Protein AF-A0A7S0N768-F1 (afdb_monomer_lite)

pLDDT: mean 82.11, std 10.65, range [42.22, 94.69]

Radius of gyration: 22.78 Å; chains: 1; bounding box: 49×28×68 Å

Organism: NCBI:txid233186

Structure (mmCIF, N/CA/C/O backbone):
data_AF-A0A7S0N768-F1
#
_entry.id   AF-A0A7S0N768-F1
#
loop_
_atom_site.group_PDB
_atom_site.id
_atom_site.type_symbol
_atom_site.label_atom_id
_atom_site.label_alt_id
_atom_site.label_comp_id
_atom_site.label_asym_id
_atom_site.label_entity_id
_atom_site.label_seq_id
_atom_site.pdbx_PDB_ins_code
_atom_site.Cartn_x
_atom_site.Cartn_y
_atom_site.Cartn_z
_atom_site.occupancy
_atom_site.B_iso_or_equiv
_atom_site.auth_seq_id
_atom_site.auth_comp_id
_atom_site.auth_asym_id
_atom_site.auth_atom_id
_atom_site.pdbx_PDB_model_num
ATOM 1 N N . GLY A 1 1 ? 2.066 12.743 -8.836 1.00 42.22 1 GLY A N 1
ATOM 2 C CA . GLY A 1 1 ? 2.916 13.046 -7.692 1.00 42.22 1 GLY A CA 1
ATOM 3 C C . GLY A 1 1 ? 3.649 11.784 -7.323 1.00 42.22 1 GLY A C 1
ATOM 4 O O . GLY A 1 1 ? 3.370 10.719 -7.863 1.00 42.22 1 GLY A O 1
ATOM 5 N N . LYS A 1 2 ? 4.266 11.849 -6.156 1.00 48.62 2 LYS A N 1
ATOM 6 C CA . LYS A 1 2 ? 3.888 10.878 -5.127 1.00 48.62 2 LYS A CA 1
ATOM 7 C C . LYS A 1 2 ? 2.427 10.411 -5.343 1.00 48.62 2 LYS A C 1
ATOM 9 O O . LYS A 1 2 ? 1.614 11.220 -5.814 1.00 48.62 2 LYS A O 1
ATOM 14 N N . CYS A 1 3 ? 2.051 9.201 -4.959 1.00 54.81 3 CYS A N 1
ATOM 15 C CA . CYS A 1 3 ? 0.635 8.883 -4.736 1.00 54.81 3 CYS A CA 1
ATOM 16 C C . CYS A 1 3 ? 0.063 9.731 -3.564 1.00 54.81 3 CYS A C 1
ATOM 18 O O . CYS A 1 3 ? -0.490 9.213 -2.607 1.00 54.81 3 CYS A O 1
ATOM 20 N N . LYS A 1 4 ? 0.273 11.053 -3.605 1.00 49.56 4 LYS A N 1
ATOM 21 C CA . LYS A 1 4 ? -0.407 12.097 -2.871 1.00 49.56 4 LYS A CA 1
ATOM 22 C C . LYS A 1 4 ? -1.877 11.951 -3.230 1.00 49.56 4 LYS A C 1
ATOM 24 O O . LYS A 1 4 ? -2.215 11.653 -4.374 1.00 49.56 4 LYS A O 1
ATOM 29 N N . ASP A 1 5 ? -2.701 12.139 -2.216 1.00 57.41 5 ASP A N 1
ATOM 30 C CA . ASP A 1 5 ? -4.157 12.203 -2.305 1.00 57.41 5 ASP A CA 1
ATOM 31 C C . ASP A 1 5 ? -4.878 10.848 -2.353 1.00 57.41 5 ASP A C 1
ATOM 33 O O . ASP A 1 5 ? -6.109 10.814 -2.400 1.00 57.41 5 ASP A O 1
ATOM 37 N N . GLN A 1 6 ? -4.170 9.717 -2.226 1.00 66.56 6 GLN A N 1
ATOM 38 C CA . GLN A 1 6 ? -4.860 8.480 -1.863 1.00 66.56 6 GLN A CA 1
ATOM 39 C C . GLN A 1 6 ? -5.235 8.532 -0.383 1.00 66.56 6 GLN A C 1
ATOM 41 O O . GLN A 1 6 ? -4.395 8.719 0.494 1.00 66.56 6 GLN A O 1
ATOM 46 N N . SER A 1 7 ? -6.531 8.416 -0.105 1.00 74.75 7 SER A N 1
ATOM 47 C CA . SER A 1 7 ? -7.028 8.281 1.261 1.00 74.75 7 SER A CA 1
ATOM 48 C C . SER A 1 7 ? -7.071 6.807 1.624 1.00 74.75 7 SER A C 1
ATOM 50 O O . SER A 1 7 ? -7.713 6.022 0.926 1.00 74.75 7 SER A O 1
ATOM 52 N N . MET A 1 8 ? -6.446 6.436 2.738 1.00 79.19 8 MET A N 1
ATOM 53 C CA . MET A 1 8 ? -6.668 5.120 3.328 1.00 79.19 8 MET A CA 1
ATOM 54 C C . MET A 1 8 ? -7.902 5.190 4.226 1.00 79.19 8 MET A C 1
ATOM 56 O O . MET A 1 8 ? -8.029 6.094 5.055 1.00 79.19 8 MET A O 1
ATOM 60 N N . LYS A 1 9 ? -8.816 4.241 4.029 1.00 86.62 9 LYS A N 1
ATOM 61 C CA . LYS A 1 9 ? -10.066 4.113 4.778 1.00 86.62 9 LYS A CA 1
ATOM 62 C C . LYS A 1 9 ? -10.092 2.753 5.455 1.00 86.62 9 LYS A C 1
ATOM 64 O O . LYS A 1 9 ? -9.935 1.737 4.783 1.00 86.62 9 LYS A O 1
ATOM 69 N N . ILE A 1 10 ? -10.300 2.740 6.764 1.00 87.62 10 ILE A N 1
ATOM 70 C CA . ILE A 1 10 ? -10.417 1.522 7.567 1.00 87.62 10 ILE A CA 1
ATOM 71 C C . ILE A 1 10 ? -11.759 1.580 8.283 1.00 87.62 10 ILE A C 1
ATOM 73 O O . ILE A 1 10 ? -12.089 2.593 8.893 1.00 87.62 10 ILE A O 1
ATOM 77 N N . VAL A 1 11 ? -12.531 0.501 8.212 1.00 90.25 11 VAL A N 1
ATOM 78 C CA . VAL A 1 11 ? -13.787 0.378 8.954 1.00 90.25 11 VAL A CA 1
ATOM 79 C C . VAL A 1 11 ? -13.542 -0.502 10.171 1.00 90.25 11 VAL A C 1
ATOM 81 O O . VAL A 1 11 ? -13.007 -1.603 10.042 1.00 90.25 11 VAL A O 1
ATOM 84 N N . VAL A 1 12 ? -13.925 -0.017 11.348 1.00 89.06 12 VAL A N 1
ATOM 85 C CA . VAL A 1 12 ? -13.787 -0.727 12.622 1.00 89.06 12 VAL A CA 1
ATOM 86 C C . VAL A 1 12 ? -15.167 -0.931 13.233 1.00 89.06 12 VAL A C 1
ATOM 88 O O . VAL A 1 12 ? -15.955 0.008 13.292 1.00 89.06 12 VAL A O 1
ATOM 91 N N . PHE A 1 13 ? -15.432 -2.143 13.719 1.00 91.19 13 PHE A N 1
ATOM 92 C CA . PHE A 1 13 ? -16.669 -2.523 14.407 1.00 91.19 13 PHE A CA 1
ATOM 93 C C . PHE A 1 13 ? -16.364 -2.812 15.884 1.00 91.19 13 PHE A C 1
ATOM 95 O O . PHE A 1 13 ? -16.137 -3.969 16.249 1.00 91.19 13 PHE A O 1
ATOM 102 N N . PRO A 1 14 ? -16.252 -1.782 16.740 1.00 88.00 14 PRO A N 1
ATOM 103 C CA . PRO A 1 14 ? -16.035 -1.977 18.165 1.00 88.00 14 PRO A CA 1
ATOM 104 C C . PRO A 1 14 ? -17.184 -2.765 18.802 1.00 88.00 14 PRO A C 1
ATOM 106 O O . PRO A 1 14 ? -18.357 -2.407 18.685 1.00 88.00 14 PRO A O 1
ATOM 109 N N . LYS A 1 15 ? -16.812 -3.820 19.529 1.00 89.31 15 LYS A N 1
ATOM 110 C CA . LYS A 1 15 ? -17.717 -4.646 20.324 1.00 89.31 15 LYS A CA 1
ATOM 111 C C . LYS A 1 15 ? -17.377 -4.522 21.805 1.00 89.31 15 LYS A C 1
ATOM 113 O O . LYS A 1 15 ? -16.200 -4.470 22.164 1.00 89.31 15 LYS A O 1
ATOM 118 N N . ASP A 1 16 ? -18.390 -4.486 22.665 1.00 87.88 16 ASP A N 1
ATOM 119 C CA . ASP A 1 16 ? -18.186 -4.626 24.108 1.00 87.88 16 ASP A CA 1
ATOM 120 C C . ASP A 1 16 ? -17.906 -6.096 24.497 1.00 87.88 16 ASP A C 1
ATOM 122 O O . ASP A 1 16 ? -17.913 -7.005 23.662 1.00 87.88 16 ASP A O 1
ATOM 126 N N . LYS A 1 17 ? -17.679 -6.359 25.792 1.00 89.75 17 LYS A N 1
ATOM 127 C CA . LYS A 1 17 ? -17.441 -7.724 26.307 1.00 89.75 17 LYS A CA 1
ATOM 128 C C . LYS A 1 17 ? -18.618 -8.695 26.115 1.00 89.75 17 LYS A C 1
ATOM 130 O O . LYS A 1 17 ? -18.458 -9.885 26.367 1.00 89.75 17 LYS A O 1
ATOM 135 N N . TYR A 1 18 ? -19.784 -8.197 25.716 1.00 94.12 18 TYR A N 1
ATOM 136 C CA . TYR A 1 18 ? -21.003 -8.963 25.469 1.00 94.12 18 TYR A CA 1
ATOM 137 C C . TYR A 1 18 ? -21.344 -9.041 23.973 1.00 94.12 18 TYR A C 1
ATOM 139 O O . TYR A 1 18 ? -22.435 -9.484 23.625 1.00 94.12 18 TYR A O 1
ATOM 147 N N . ALA A 1 19 ? -20.416 -8.643 23.094 1.00 90.38 19 ALA A N 1
ATOM 148 C CA . ALA A 1 19 ? -20.583 -8.594 21.642 1.00 90.38 19 ALA A CA 1
ATOM 149 C C . ALA A 1 19 ? -21.643 -7.593 21.134 1.00 90.38 19 ALA A C 1
ATOM 151 O O . ALA A 1 19 ? -22.033 -7.650 19.960 1.00 90.38 19 ALA A O 1
ATOM 152 N N . ASN A 1 20 ? -22.062 -6.636 21.968 1.00 90.31 20 ASN A N 1
ATOM 153 C CA . ASN A 1 20 ? -22.908 -5.531 21.524 1.00 90.31 20 ASN A CA 1
ATOM 154 C C . ASN A 1 20 ? -22.083 -4.505 20.748 1.00 90.31 20 ASN A C 1
ATOM 156 O O . ASN A 1 20 ? -20.909 -4.276 21.050 1.00 90.31 20 ASN A O 1
ATOM 160 N N . ASP A 1 21 ? -22.720 -3.861 19.774 1.00 89.25 21 ASP A N 1
ATOM 161 C CA . ASP A 1 21 ? -22.138 -2.731 19.056 1.00 89.25 21 ASP A CA 1
ATOM 162 C C . ASP A 1 21 ? -21.965 -1.521 19.972 1.00 89.25 21 ASP A C 1
ATOM 164 O O . ASP A 1 21 ? -22.897 -1.104 20.664 1.00 89.25 21 ASP A O 1
ATOM 168 N N . VAL A 1 22 ? -20.778 -0.917 19.936 1.00 86.62 22 VAL A N 1
ATOM 169 C CA . VAL A 1 22 ? -20.520 0.339 20.641 1.00 86.62 22 VAL A CA 1
ATOM 170 C C . VAL A 1 22 ? -20.807 1.501 19.694 1.00 86.62 22 VAL A C 1
ATOM 172 O O . VAL A 1 22 ? -20.205 1.609 18.632 1.00 86.62 22 VAL A O 1
ATOM 175 N N . THR A 1 23 ? -21.724 2.392 20.071 1.00 84.94 23 THR A N 1
ATOM 176 C CA . THR A 1 23 ? -22.153 3.525 19.225 1.00 84.94 23 THR A CA 1
ATOM 177 C C . THR A 1 23 ? -21.428 4.834 19.530 1.00 84.94 23 THR A C 1
ATOM 179 O O . THR A 1 23 ? -21.551 5.798 18.780 1.00 84.94 23 THR A O 1
ATOM 182 N N . ASN A 1 24 ? -20.648 4.879 20.612 1.00 82.31 24 ASN A N 1
ATOM 183 C CA . ASN A 1 24 ? -19.836 6.030 20.986 1.00 82.31 24 ASN A CA 1
ATOM 184 C C . ASN A 1 24 ? -18.459 5.550 21.453 1.00 82.31 24 ASN A C 1
ATOM 186 O O . ASN A 1 24 ? -18.321 5.022 22.555 1.00 82.31 24 ASN A O 1
ATOM 190 N N . VAL A 1 25 ? -17.454 5.695 20.589 1.00 82.38 25 VAL A N 1
ATOM 191 C CA . VAL A 1 25 ? -16.074 5.296 20.872 1.00 82.38 25 VAL A CA 1
ATOM 192 C C . VAL A 1 25 ? -15.172 6.510 20.748 1.00 82.38 25 VAL A C 1
ATOM 194 O O . VAL A 1 25 ? -15.089 7.142 19.697 1.00 82.38 25 VAL A O 1
ATOM 197 N N . THR A 1 26 ? -14.464 6.811 21.831 1.00 83.94 26 THR A N 1
ATOM 198 C CA . THR A 1 26 ? -13.359 7.770 21.859 1.00 83.94 26 THR A CA 1
ATOM 199 C C . THR A 1 26 ? -12.035 7.018 21.983 1.00 83.94 26 THR A C 1
ATOM 201 O O . THR A 1 26 ? -12.004 5.852 22.371 1.00 83.94 26 THR A O 1
ATOM 204 N N . GLY A 1 27 ? -10.925 7.660 21.610 1.00 82.31 27 GLY A N 1
ATOM 205 C CA . GLY A 1 27 ? -9.590 7.070 21.766 1.00 82.31 27 GLY A CA 1
ATOM 206 C C . GLY A 1 27 ? -9.247 5.943 20.785 1.00 82.31 27 GLY A C 1
ATOM 207 O O . GLY A 1 27 ? -8.243 5.265 20.996 1.00 82.31 27 GLY A O 1
ATOM 208 N N . LEU A 1 28 ? -10.051 5.740 19.733 1.00 86.38 28 LEU A N 1
ATOM 209 C CA . LEU A 1 28 ? -9.691 4.879 18.608 1.00 86.38 28 LEU A CA 1
ATOM 210 C C . LEU A 1 28 ? -8.658 5.601 17.735 1.00 86.38 28 LEU A C 1
ATOM 212 O O . LEU A 1 28 ? -8.910 6.704 17.248 1.00 86.38 28 LEU A O 1
ATOM 216 N N . SER A 1 29 ? -7.510 4.973 17.526 1.00 85.06 29 SER A N 1
ATOM 217 C CA . SER A 1 29 ? -6.444 5.472 16.659 1.00 85.06 29 SER A CA 1
ATOM 218 C C . SER A 1 29 ? -5.865 4.337 15.828 1.00 85.06 29 SER A C 1
ATOM 220 O O . SER A 1 29 ? -6.029 3.154 16.144 1.00 85.06 29 SER A O 1
ATOM 222 N N . PHE A 1 30 ? -5.185 4.685 14.742 1.00 85.81 30 PHE A N 1
ATOM 223 C CA . PHE A 1 30 ? -4.405 3.718 13.983 1.00 85.81 30 PHE A CA 1
ATOM 224 C C . PHE A 1 30 ? -3.016 4.271 13.695 1.00 85.81 30 PHE A C 1
ATOM 226 O O . PHE A 1 30 ? -2.741 5.443 13.905 1.00 85.81 30 PHE A O 1
ATOM 233 N N . ALA A 1 31 ? -2.097 3.432 13.255 1.00 82.31 31 ALA A N 1
ATOM 234 C CA . ALA A 1 31 ? -0.784 3.845 12.787 1.00 82.31 31 ALA A CA 1
ATOM 235 C C . ALA A 1 31 ? -0.261 2.793 11.814 1.00 82.31 31 ALA A C 1
ATOM 237 O O . ALA A 1 31 ? -0.624 1.623 11.904 1.00 82.31 31 ALA A O 1
ATOM 238 N N . LEU A 1 32 ? 0.608 3.203 10.903 1.00 80.81 32 LEU A N 1
ATOM 239 C CA . LEU A 1 32 ? 1.330 2.323 9.994 1.00 80.81 32 LEU A CA 1
ATOM 240 C C . LEU A 1 32 ? 2.816 2.608 10.168 1.00 80.81 32 LEU A C 1
ATOM 242 O O . LEU A 1 32 ? 3.218 3.766 10.105 1.00 80.81 32 LEU A O 1
ATOM 246 N N . GLU A 1 33 ? 3.605 1.560 10.374 1.00 77.00 33 GLU A N 1
ATOM 247 C CA . GLU A 1 33 ? 5.029 1.638 10.734 1.00 77.00 33 GLU A CA 1
ATOM 248 C C . GLU A 1 33 ? 5.887 2.487 9.773 1.00 77.00 33 GLU A C 1
ATOM 250 O O . GLU A 1 33 ? 6.828 3.144 10.204 1.00 77.00 33 GLU A O 1
ATOM 255 N N . SER A 1 34 ? 5.535 2.530 8.485 1.00 66.94 34 SER A N 1
ATOM 256 C CA . SER A 1 34 ? 6.244 3.284 7.435 1.00 66.94 34 SER A CA 1
ATOM 257 C C . SER A 1 34 ? 5.399 4.385 6.775 1.00 66.94 34 SER A C 1
ATOM 259 O O . SER A 1 34 ? 5.796 4.964 5.757 1.00 66.94 34 SER A O 1
ATOM 261 N N . GLY A 1 35 ? 4.202 4.644 7.307 1.00 62.53 35 GLY A N 1
ATOM 262 C CA . GLY A 1 35 ? 3.268 5.619 6.754 1.00 62.53 35 GLY A CA 1
ATOM 263 C C . GLY A 1 35 ? 3.478 7.000 7.359 1.00 62.53 35 GLY A C 1
ATOM 264 O O . GLY A 1 35 ? 3.573 7.140 8.577 1.00 62.53 35 GLY A O 1
ATOM 265 N N . LEU A 1 36 ? 3.480 8.037 6.520 1.00 63.22 36 LEU A N 1
ATOM 266 C CA . LEU A 1 36 ? 3.294 9.406 6.996 1.00 63.22 36 LEU A CA 1
ATOM 267 C C . LEU A 1 36 ? 1.802 9.743 6.956 1.00 63.22 36 LEU A C 1
ATOM 269 O O . LEU A 1 36 ? 1.165 9.684 5.901 1.00 63.22 36 LEU A O 1
ATOM 273 N N . PHE A 1 37 ? 1.264 10.108 8.118 1.00 69.06 37 PHE A N 1
ATOM 274 C CA . PHE A 1 37 ? -0.093 10.618 8.286 1.00 69.06 37 PHE A CA 1
ATOM 275 C C . PHE A 1 37 ? -0.009 12.086 8.690 1.00 69.06 37 PHE A C 1
ATOM 277 O O . PHE A 1 37 ? 0.541 12.396 9.742 1.00 69.06 37 PHE A O 1
ATOM 284 N N . GLU A 1 38 ? -0.563 12.993 7.887 1.00 62.22 38 GLU A N 1
ATOM 285 C CA . GLU A 1 38 ? -0.685 14.400 8.303 1.00 62.22 38 GLU A CA 1
ATOM 286 C C . GLU A 1 38 ? -1.793 14.575 9.350 1.00 62.22 38 GLU A C 1
ATOM 288 O O . GLU A 1 38 ? -1.699 15.423 10.236 1.00 62.22 38 GLU A O 1
ATOM 293 N N . LYS A 1 39 ? -2.854 13.763 9.258 1.00 70.94 39 LYS A N 1
ATOM 294 C CA . LYS A 1 39 ? -4.004 13.788 10.164 1.00 70.94 39 LYS A CA 1
ATOM 295 C C . LYS A 1 39 ? -4.736 12.452 10.117 1.00 70.94 39 LYS A C 1
ATOM 297 O O . LYS A 1 39 ? -4.809 11.830 9.062 1.00 70.94 39 LYS A O 1
ATOM 302 N N . GLN A 1 40 ? -5.323 12.045 11.237 1.00 78.50 40 GLN A N 1
ATOM 303 C CA . GLN A 1 40 ? -6.292 10.953 11.287 1.00 78.50 40 GLN A CA 1
ATOM 304 C C . GLN A 1 40 ? -7.654 11.507 11.671 1.00 78.50 40 GLN A C 1
ATOM 306 O O . GLN A 1 40 ? -7.762 12.380 12.534 1.00 78.50 40 GLN A O 1
ATOM 311 N N . LEU A 1 41 ? -8.686 11.021 10.996 1.00 80.00 41 LEU A N 1
ATOM 31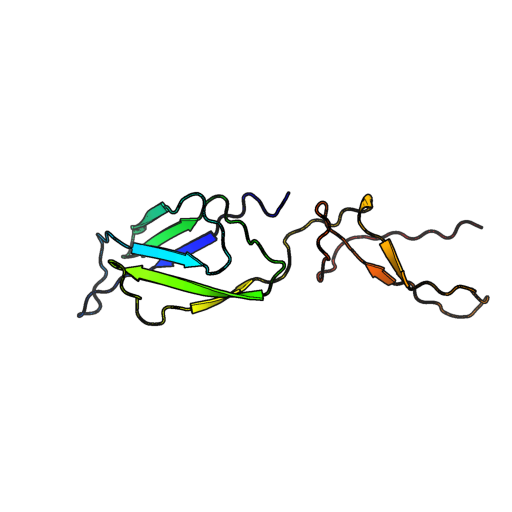2 C CA . LEU A 1 41 ? -10.075 11.341 11.283 1.00 80.00 41 LEU A CA 1
ATOM 313 C C . LEU A 1 41 ? -10.799 10.054 11.660 1.00 80.00 41 LEU A C 1
ATOM 315 O O . LEU A 1 41 ? -10.518 9.000 11.090 1.00 80.00 41 LEU A O 1
ATOM 319 N N . SER A 1 42 ? -11.738 10.156 12.591 1.00 82.81 42 SER A N 1
ATOM 320 C CA . SER A 1 42 ? -12.689 9.098 12.906 1.00 82.81 42 SER A CA 1
ATOM 321 C C . SER A 1 42 ? -14.106 9.637 12.741 1.00 82.81 42 SER A C 1
ATOM 323 O O . SER A 1 42 ? -14.426 10.733 13.200 1.00 82.81 42 SER A O 1
ATOM 325 N N . GLU A 1 43 ? -14.951 8.875 12.058 1.00 87.19 43 GLU A N 1
ATOM 326 C CA . GLU A 1 43 ? -16.352 9.214 11.817 1.00 87.19 43 GLU A CA 1
ATOM 327 C C . GLU A 1 43 ? -17.228 8.009 12.155 1.00 87.19 43 GLU A C 1
ATOM 329 O O . GLU A 1 43 ? -16.934 6.889 11.743 1.00 87.19 43 GLU A O 1
ATOM 334 N N . TYR A 1 44 ? -18.304 8.216 12.913 1.00 85.50 44 TYR A N 1
ATOM 335 C CA . TYR A 1 44 ? -19.307 7.172 13.111 1.00 85.50 44 TYR A CA 1
ATOM 336 C C . TYR A 1 44 ? -20.172 7.060 11.855 1.00 85.50 44 TYR A C 1
ATOM 338 O O . TYR A 1 44 ? -20.788 8.042 11.447 1.00 85.50 44 TYR A O 1
ATOM 346 N N . VAL A 1 45 ? -20.245 5.867 11.262 1.00 88.69 45 VAL A N 1
ATOM 347 C CA . VAL A 1 45 ? -20.963 5.638 9.992 1.00 88.69 45 VAL A CA 1
ATOM 348 C C . VAL A 1 45 ? -22.244 4.813 10.159 1.00 88.69 45 VAL A C 1
ATOM 350 O O . VAL A 1 45 ? -22.847 4.392 9.174 1.00 88.69 45 VAL A O 1
ATOM 353 N N . GLY A 1 46 ? -22.699 4.611 11.400 1.00 86.06 46 GLY A N 1
ATOM 354 C CA . GLY A 1 46 ? -23.882 3.807 11.713 1.00 86.06 46 GLY A CA 1
ATOM 355 C C . GLY A 1 46 ? -23.560 2.332 11.9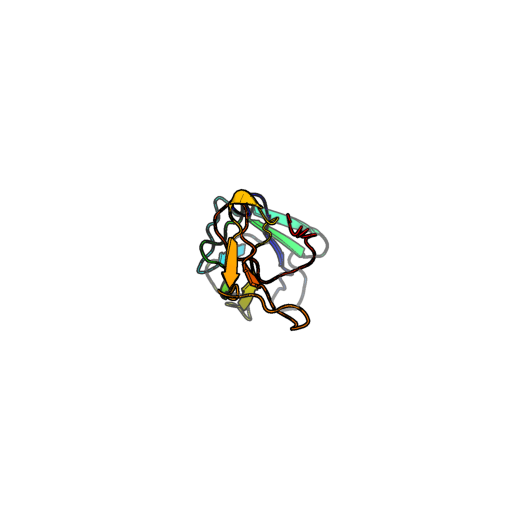53 1.00 86.06 46 GLY A C 1
ATOM 356 O O . GLY A 1 46 ? -22.447 1.879 11.712 1.00 86.06 46 GLY A O 1
ATOM 357 N N . TYR A 1 47 ? -24.544 1.577 12.453 1.00 85.62 47 TYR A N 1
ATOM 358 C CA . TYR A 1 47 ? -24.438 0.126 12.685 1.00 85.62 47 TYR A CA 1
ATOM 359 C C . TYR A 1 47 ? -23.216 -0.301 13.519 1.00 85.62 47 TYR A C 1
ATOM 361 O O . TYR A 1 47 ? -22.582 -1.311 13.226 1.00 85.62 47 TYR A O 1
ATOM 369 N N . GLY A 1 48 ? -22.843 0.496 14.528 1.00 83.25 48 GLY A N 1
ATOM 370 C CA . GLY A 1 48 ? -21.674 0.196 15.361 1.00 83.25 48 GLY A CA 1
ATOM 371 C C . GLY A 1 48 ? -20.332 0.339 14.645 1.00 83.25 48 GLY A C 1
ATOM 372 O O . GLY A 1 48 ? -19.324 -0.098 15.184 1.00 83.25 48 GLY A O 1
ATOM 373 N N . ALA A 1 49 ? -20.300 0.919 13.443 1.00 87.62 49 ALA A N 1
ATOM 374 C CA . ALA A 1 49 ? -19.095 1.055 12.645 1.00 87.62 49 ALA A CA 1
ATOM 375 C C . ALA A 1 49 ? -18.504 2.468 12.731 1.00 87.62 49 ALA A C 1
ATOM 377 O O . ALA A 1 49 ? -19.212 3.479 12.677 1.00 87.62 49 ALA A O 1
ATOM 378 N N . PHE A 1 50 ? -17.176 2.525 12.795 1.00 88.94 50 PHE A N 1
ATOM 379 C CA . PHE A 1 50 ? -16.389 3.748 12.712 1.00 88.94 50 PHE A CA 1
ATOM 380 C C . PHE A 1 50 ? -15.479 3.695 11.492 1.00 88.94 50 PHE A C 1
ATOM 382 O O . PHE A 1 50 ? -14.765 2.715 11.272 1.00 88.94 50 PHE A O 1
ATOM 389 N N . LEU A 1 51 ? -15.490 4.768 10.711 1.00 87.50 51 LEU A N 1
ATOM 390 C CA . LEU A 1 51 ? -14.597 4.984 9.591 1.00 87.50 51 LEU A CA 1
ATOM 391 C C . LEU A 1 51 ? -13.382 5.779 10.067 1.00 87.50 51 LEU A C 1
ATOM 393 O O . LEU A 1 51 ? -13.488 6.943 10.448 1.00 87.50 51 LEU A O 1
ATOM 397 N N . LEU A 1 52 ? -12.220 5.141 10.025 1.00 86.38 52 LEU A N 1
ATOM 398 C CA . LEU A 1 52 ? -10.924 5.767 10.224 1.00 86.38 52 LEU A CA 1
ATOM 399 C C . LEU A 1 52 ? -10.373 6.202 8.866 1.00 86.38 52 LEU A C 1
ATOM 401 O O . LEU A 1 52 ? -10.231 5.384 7.953 1.00 86.38 52 LEU A O 1
ATOM 405 N N . ILE A 1 53 ? -10.073 7.492 8.728 1.00 83.62 53 ILE A N 1
ATOM 406 C CA . ILE A 1 53 ? -9.598 8.094 7.481 1.00 83.62 53 ILE A CA 1
ATOM 407 C C . ILE A 1 53 ? -8.217 8.696 7.712 1.00 83.62 53 ILE A C 1
ATOM 409 O O . ILE A 1 53 ? -8.032 9.548 8.581 1.00 83.62 53 ILE A O 1
ATOM 413 N N . ALA A 1 54 ? -7.262 8.283 6.884 1.00 82.50 54 ALA A N 1
ATOM 414 C CA . ALA A 1 54 ? -5.983 8.957 6.700 1.00 82.50 54 ALA A CA 1
ATOM 415 C C . ALA A 1 54 ? -6.032 9.746 5.384 1.00 82.50 54 ALA A C 1
ATOM 417 O O . ALA A 1 54 ? -5.707 9.178 4.332 1.00 82.50 54 ALA A O 1
ATOM 418 N N . PRO A 1 55 ? -6.472 11.020 5.399 1.00 74.50 55 PRO A N 1
ATOM 419 C CA . PRO A 1 55 ? -6.297 11.889 4.246 1.00 74.50 55 PRO A CA 1
ATOM 420 C C . PRO A 1 55 ? -4.804 12.055 3.947 1.00 74.50 55 PRO A C 1
ATOM 422 O O . PRO A 1 55 ? -3.974 12.068 4.858 1.00 74.50 55 PRO A O 1
ATOM 425 N N . ASN A 1 56 ? -4.473 12.199 2.664 1.00 72.81 56 ASN A N 1
ATOM 426 C CA . ASN A 1 56 ? -3.105 12.429 2.191 1.00 72.81 56 ASN A CA 1
ATOM 427 C C . ASN A 1 56 ? -2.106 11.346 2.628 1.00 72.81 56 ASN A C 1
ATOM 429 O O . ASN A 1 56 ? -0.935 11.648 2.863 1.00 72.81 56 ASN A O 1
ATOM 433 N N . PHE A 1 57 ? -2.557 10.094 2.741 1.00 74.56 57 PHE A N 1
ATOM 434 C CA . PHE A 1 57 ? -1.692 8.980 3.105 1.00 74.56 57 PHE A CA 1
ATOM 435 C C . PHE A 1 57 ? -0.518 8.878 2.120 1.00 74.56 57 PHE A C 1
ATOM 437 O O . PHE A 1 57 ? -0.711 8.758 0.909 1.00 74.56 57 PHE A O 1
ATOM 444 N N . GLN A 1 58 ? 0.708 8.953 2.645 1.00 69.50 58 GLN A N 1
ATOM 445 C CA . GLN A 1 58 ? 1.934 8.793 1.866 1.00 69.50 58 GLN A CA 1
ATOM 446 C C . GLN A 1 58 ? 2.713 7.591 2.385 1.00 69.50 58 GLN A C 1
ATOM 448 O O . GLN A 1 58 ? 3.097 7.536 3.555 1.00 69.50 58 GLN A O 1
ATOM 453 N N . ILE A 1 59 ? 2.990 6.656 1.482 1.00 65.25 59 ILE A N 1
ATOM 454 C CA . ILE A 1 59 ? 3.912 5.555 1.741 1.00 65.25 59 ILE A CA 1
ATOM 455 C C . ILE A 1 59 ? 5.314 6.068 1.437 1.00 65.25 59 ILE A C 1
ATOM 457 O O . ILE A 1 59 ? 5.563 6.613 0.359 1.00 65.25 59 ILE A O 1
ATOM 461 N N . VAL A 1 60 ? 6.218 5.930 2.405 1.00 62.56 60 VAL A N 1
ATOM 462 C CA . VAL A 1 60 ? 7.601 6.408 2.276 1.00 62.56 60 VAL A CA 1
ATOM 463 C C . VAL A 1 60 ? 8.466 5.435 1.461 1.00 62.56 60 VAL A C 1
ATOM 465 O O . VAL A 1 60 ? 9.480 5.849 0.906 1.00 62.56 60 VAL A O 1
ATOM 468 N N . SER A 1 61 ? 8.050 4.172 1.317 1.00 59.75 61 SER A N 1
ATOM 469 C CA . SER A 1 61 ? 8.763 3.134 0.562 1.00 59.75 61 SER A CA 1
ATOM 470 C C . SER A 1 61 ? 7.941 2.540 -0.591 1.00 59.75 61 SER A C 1
ATOM 472 O O . SER A 1 61 ? 6.715 2.453 -0.545 1.00 59.75 61 SER A O 1
ATOM 474 N N . SER A 1 62 ? 8.634 2.105 -1.643 1.00 60.03 62 SER A N 1
ATOM 475 C CA . SER A 1 62 ? 8.053 1.427 -2.803 1.00 60.03 62 SER A CA 1
ATOM 476 C C . SER A 1 62 ? 7.603 0.010 -2.433 1.00 60.03 62 SER A C 1
ATOM 478 O O . SER A 1 62 ? 8.428 -0.896 -2.391 1.00 60.03 62 SER A O 1
ATOM 480 N N . SER A 1 63 ? 6.303 -0.182 -2.191 1.00 72.75 63 SER A N 1
ATOM 481 C CA . SER A 1 63 ? 5.668 -1.469 -1.846 1.00 72.75 63 SER A CA 1
ATOM 482 C C . SER A 1 63 ? 6.240 -2.192 -0.619 1.00 72.75 63 SER A C 1
ATOM 484 O O . SER A 1 63 ? 7.272 -1.821 -0.061 1.00 72.75 63 SER A O 1
ATOM 486 N N . GLY A 1 64 ? 5.535 -3.221 -0.159 1.00 77.81 64 GLY A N 1
ATOM 487 C CA . GLY A 1 64 ? 5.998 -4.096 0.914 1.00 77.81 64 GLY A CA 1
ATOM 488 C C . GLY A 1 64 ? 4.922 -4.396 1.944 1.00 77.81 64 GLY A C 1
ATOM 489 O O . GLY A 1 64 ? 3.788 -3.926 1.850 1.00 77.81 64 GLY A O 1
ATOM 490 N N . THR A 1 65 ? 5.289 -5.211 2.926 1.00 82.44 65 THR A N 1
ATOM 491 C CA . THR A 1 65 ? 4.427 -5.549 4.059 1.00 82.44 65 THR A CA 1
ATOM 492 C C . THR A 1 65 ? 4.786 -4.672 5.248 1.00 82.44 65 THR A C 1
ATOM 494 O O . THR A 1 65 ? 5.952 -4.582 5.625 1.00 82.44 65 THR A O 1
ATOM 497 N N . PHE A 1 66 ? 3.776 -4.046 5.844 1.00 84.62 66 PHE A N 1
ATOM 498 C CA . PHE A 1 66 ? 3.919 -3.118 6.960 1.00 84.62 66 PHE A CA 1
ATOM 499 C C . PHE A 1 66 ? 3.008 -3.514 8.113 1.00 84.62 66 PHE A C 1
ATOM 501 O O . PHE A 1 66 ? 1.914 -4.039 7.896 1.00 84.62 66 PHE A O 1
ATOM 508 N N . ASN A 1 67 ? 3.423 -3.198 9.339 1.00 89.38 67 ASN A N 1
ATOM 509 C CA . ASN A 1 67 ? 2.567 -3.371 10.501 1.00 89.38 67 ASN A CA 1
ATOM 510 C C . ASN A 1 67 ? 1.615 -2.183 10.647 1.00 89.38 67 ASN A C 1
ATOM 512 O O . ASN A 1 67 ? 2.031 -1.033 10.824 1.00 89.38 67 ASN A O 1
ATOM 516 N N . MET A 1 68 ? 0.320 -2.477 10.607 1.00 89.38 68 MET A N 1
ATOM 517 C CA . MET A 1 68 ? -0.753 -1.552 10.932 1.00 89.38 68 MET A CA 1
ATOM 518 C C . MET A 1 68 ? -1.215 -1.789 12.367 1.00 89.38 68 MET A C 1
ATOM 520 O O . MET A 1 68 ? -1.775 -2.829 12.713 1.00 89.38 68 MET A O 1
ATOM 524 N N . SER A 1 69 ? -1.001 -0.799 13.220 1.00 91.56 69 SER A N 1
ATOM 525 C CA . SER A 1 69 ? -1.517 -0.803 14.582 1.00 91.56 69 SER A CA 1
ATOM 526 C C . SER A 1 69 ? -2.895 -0.160 14.612 1.00 91.56 69 SER A C 1
ATOM 528 O O . SER A 1 69 ? -3.068 0.922 14.065 1.00 91.56 69 SER A O 1
ATOM 530 N N . ILE A 1 70 ? -3.860 -0.790 15.275 1.00 90.25 70 ILE A N 1
ATOM 531 C CA . ILE A 1 70 ? -5.137 -0.175 15.641 1.00 90.25 70 ILE A CA 1
ATOM 532 C C . ILE A 1 70 ? -5.232 -0.268 17.158 1.00 90.25 70 ILE A C 1
ATOM 534 O O . ILE A 1 70 ? -5.051 -1.343 17.739 1.00 90.25 70 ILE A O 1
ATOM 538 N N . LYS A 1 71 ? -5.464 0.873 17.799 1.00 90.06 71 LYS A N 1
ATOM 539 C CA . LYS A 1 71 ? -5.461 0.998 19.252 1.00 90.06 71 LYS A CA 1
ATOM 540 C C . LYS A 1 71 ? -6.751 1.630 19.751 1.00 90.06 71 LYS A C 1
ATOM 542 O O . LYS A 1 71 ? -7.331 2.480 19.081 1.00 90.06 71 LYS A O 1
ATOM 547 N N . LEU A 1 72 ? -7.158 1.224 20.947 1.00 88.12 72 LEU A N 1
ATOM 548 C CA . LEU A 1 72 ? -8.211 1.839 21.743 1.00 88.12 72 LEU A CA 1
ATOM 549 C C . LEU A 1 72 ? -7.604 2.238 23.093 1.00 88.12 72 LEU A C 1
ATOM 551 O O . LEU A 1 72 ? -7.104 1.373 23.811 1.00 88.12 72 LEU A O 1
ATOM 555 N N . PHE A 1 73 ? -7.626 3.533 23.423 1.00 88.75 73 PHE A N 1
ATOM 556 C CA . PHE A 1 73 ? -6.989 4.078 24.636 1.00 88.75 73 PHE A CA 1
ATOM 557 C C . PHE A 1 73 ? -5.529 3.608 24.800 1.00 88.75 73 PHE A C 1
ATOM 559 O O . PHE A 1 73 ? -5.149 3.065 25.834 1.00 88.75 73 PHE A O 1
ATOM 566 N N . ASP A 1 74 ? -4.733 3.746 23.735 1.00 87.44 74 ASP A N 1
ATOM 567 C CA . ASP A 1 74 ? -3.320 3.333 23.633 1.00 87.44 74 ASP A CA 1
ATOM 568 C C . ASP A 1 74 ? -3.022 1.825 23.735 1.00 87.44 74 ASP A C 1
ATOM 570 O O . ASP A 1 74 ? -1.880 1.406 23.506 1.00 87.44 74 ASP A O 1
ATOM 574 N N . SER A 1 75 ? -4.040 0.994 23.961 1.00 90.81 75 SER A N 1
ATOM 575 C CA . SER A 1 75 ? -3.933 -0.466 23.948 1.00 90.81 75 SER A CA 1
ATOM 576 C C . SER A 1 75 ? -4.287 -1.045 22.580 1.00 90.81 75 SER A C 1
ATOM 578 O O . SER A 1 75 ? -5.224 -0.587 21.929 1.00 90.81 75 SER A O 1
ATOM 580 N N . HIS A 1 76 ? -3.557 -2.067 22.132 1.00 92.69 76 HIS A N 1
ATOM 581 C CA . HIS A 1 76 ? -3.859 -2.761 20.879 1.00 92.69 76 HIS A CA 1
ATOM 582 C C . HIS A 1 76 ? -5.212 -3.474 20.957 1.00 92.69 76 HIS A C 1
ATOM 584 O O . HIS A 1 76 ? -5.508 -4.165 21.933 1.00 92.69 76 HIS A O 1
ATOM 590 N N . ILE A 1 77 ? -6.025 -3.337 19.906 1.00 90.06 77 ILE A N 1
ATOM 591 C CA . ILE A 1 77 ? -7.213 -4.184 19.756 1.00 90.06 77 ILE A CA 1
ATOM 592 C C . ILE A 1 77 ? -6.796 -5.625 19.435 1.00 90.06 77 ILE A C 1
ATOM 594 O O . ILE A 1 77 ? -5.669 -5.880 19.005 1.00 90.06 77 ILE A O 1
ATOM 598 N N . ALA A 1 78 ? -7.720 -6.571 19.598 1.00 91.19 78 ALA A N 1
ATOM 599 C CA . ALA A 1 78 ? -7.479 -7.963 19.235 1.00 91.19 78 ALA A CA 1
ATOM 600 C C . ALA A 1 78 ? -6.993 -8.085 17.777 1.00 91.19 78 ALA A C 1
ATOM 602 O O . ALA A 1 78 ? -7.592 -7.523 16.862 1.00 91.19 78 ALA A O 1
ATOM 603 N N . GLY A 1 79 ? -5.893 -8.814 17.577 1.00 91.88 79 GLY A N 1
ATOM 604 C CA . GLY A 1 79 ? -5.268 -9.010 16.266 1.00 91.88 79 GLY A CA 1
ATOM 605 C C . GLY A 1 79 ? -4.343 -7.881 15.806 1.00 91.88 79 GLY A C 1
ATOM 606 O O . GLY A 1 79 ? -3.643 -8.064 14.817 1.00 91.88 79 GLY A O 1
ATOM 607 N N . SER A 1 80 ? -4.286 -6.746 16.511 1.00 92.75 80 SER A N 1
ATOM 608 C CA . SER A 1 80 ? -3.307 -5.698 16.222 1.00 92.75 80 SER A CA 1
ATOM 609 C C . SER A 1 80 ? -1.943 -6.017 16.864 1.00 92.75 80 SER A C 1
ATOM 611 O O . SER A 1 80 ? -1.917 -6.458 18.015 1.00 92.75 80 SER A O 1
ATOM 613 N N . PRO A 1 81 ? -0.812 -5.738 16.183 1.00 94.69 81 PRO A N 1
ATOM 614 C CA . PRO A 1 81 ? -0.698 -5.180 14.830 1.00 94.69 81 PRO A CA 1
ATOM 615 C C . PRO A 1 81 ? -1.067 -6.169 13.713 1.00 94.69 81 PRO A C 1
ATOM 617 O O . PRO A 1 81 ? -0.793 -7.360 13.800 1.00 94.69 81 PRO A O 1
ATOM 620 N N . PHE A 1 82 ? -1.656 -5.639 12.640 1.00 92.38 82 PHE A N 1
ATOM 621 C CA . PHE A 1 82 ? -2.016 -6.374 11.429 1.00 92.38 82 PHE A CA 1
ATOM 622 C C . PHE A 1 82 ? -0.924 -6.217 10.371 1.00 92.38 82 PHE A C 1
ATOM 624 O O . PHE A 1 82 ? -0.455 -5.104 10.135 1.00 92.38 82 PHE A O 1
ATOM 631 N N . ALA A 1 83 ? -0.563 -7.298 9.683 1.00 89.62 83 ALA A N 1
ATOM 632 C CA . ALA A 1 83 ? 0.295 -7.214 8.507 1.00 89.62 83 ALA A CA 1
ATOM 633 C C . ALA A 1 83 ? -0.525 -6.732 7.299 1.00 89.62 83 ALA A C 1
ATOM 635 O O . ALA A 1 83 ? -1.495 -7.379 6.903 1.00 89.62 83 ALA A O 1
ATOM 636 N N . VAL A 1 84 ? -0.137 -5.601 6.711 1.00 85.38 84 VAL A N 1
ATOM 637 C CA . VAL A 1 84 ? -0.773 -5.026 5.521 1.00 85.38 84 VAL A CA 1
ATOM 638 C C . VAL A 1 84 ? 0.251 -4.958 4.404 1.00 85.38 84 VAL A C 1
ATOM 640 O O . VAL A 1 84 ? 1.269 -4.281 4.526 1.00 85.38 84 VAL A O 1
ATOM 643 N N . THR A 1 85 ? -0.022 -5.653 3.305 1.00 82.62 85 THR A N 1
ATOM 644 C CA . THR A 1 85 ? 0.804 -5.580 2.102 1.00 82.62 85 THR A CA 1
ATOM 645 C C . THR A 1 85 ? 0.288 -4.476 1.201 1.00 82.62 85 THR A C 1
ATOM 647 O O . THR A 1 85 ? -0.864 -4.499 0.769 1.00 82.62 85 THR A O 1
ATOM 650 N N . ILE A 1 86 ? 1.156 -3.520 0.898 1.00 76.56 86 ILE A N 1
ATOM 651 C CA . ILE A 1 86 ? 0.897 -2.514 -0.118 1.00 76.56 86 ILE A CA 1
ATOM 652 C C . ILE A 1 86 ? 1.639 -2.941 -1.379 1.00 76.56 86 ILE A C 1
ATOM 654 O O . ILE A 1 86 ? 2.870 -3.010 -1.392 1.00 76.56 86 ILE A O 1
ATOM 658 N N . SER A 1 87 ? 0.886 -3.263 -2.429 1.00 69.31 87 SER A N 1
ATOM 659 C CA . SER A 1 87 ? 1.445 -3.526 -3.753 1.00 69.31 87 SER A CA 1
ATOM 660 C C . SER A 1 87 ? 1.985 -2.238 -4.379 1.00 69.31 87 SER A C 1
ATOM 662 O O . SER A 1 87 ? 1.598 -1.137 -3.988 1.00 69.31 87 SER A O 1
ATOM 664 N N . GLU A 1 88 ? 2.896 -2.390 -5.337 1.00 64.75 88 GLU A N 1
ATOM 665 C CA . GLU A 1 88 ? 3.621 -1.306 -6.001 1.00 64.75 88 GLU A CA 1
ATOM 666 C C . GLU A 1 88 ? 2.775 -0.151 -6.547 1.00 64.75 88 GLU A C 1
ATOM 668 O O . GLU A 1 88 ? 1.562 -0.224 -6.736 1.00 64.75 88 GLU A O 1
ATOM 673 N N . THR A 1 89 ? 3.489 0.956 -6.749 1.00 61.41 89 THR A N 1
ATOM 674 C CA . THR A 1 89 ? 2.999 2.315 -6.935 1.00 61.41 89 THR A CA 1
ATOM 675 C C . THR A 1 89 ? 1.919 2.446 -8.003 1.00 61.41 89 THR A C 1
ATOM 677 O O . THR A 1 89 ? 2.085 2.057 -9.154 1.00 61.41 89 THR A O 1
ATOM 680 N N . CYS A 1 90 ? 0.859 3.147 -7.614 1.00 58.78 90 CYS A N 1
ATOM 681 C CA . CYS A 1 90 ? -0.205 3.763 -8.408 1.00 58.78 90 CYS A CA 1
ATOM 682 C C . CYS A 1 90 ? 0.286 4.839 -9.410 1.00 58.78 90 CYS A C 1
ATOM 684 O O . CYS A 1 90 ? -0.371 5.861 -9.615 1.00 58.78 90 CYS A O 1
ATOM 686 N N . GLY A 1 91 ? 1.459 4.650 -10.015 1.00 67.88 91 GLY A N 1
ATOM 687 C CA . GLY A 1 91 ? 2.046 5.585 -10.964 1.00 67.88 91 GLY A CA 1
ATOM 688 C C . GLY A 1 91 ? 1.553 5.336 -12.386 1.00 67.88 91 GLY A C 1
ATOM 689 O O . GLY A 1 91 ? 1.602 4.217 -12.888 1.00 67.88 91 GLY A O 1
ATOM 690 N N . VAL A 1 92 ? 1.118 6.392 -13.073 1.00 80.75 92 VAL A N 1
ATOM 691 C CA . VAL A 1 92 ? 1.019 6.360 -14.538 1.00 80.75 92 VAL A CA 1
ATOM 692 C C . VAL A 1 92 ? 2.440 6.414 -15.092 1.00 80.75 92 VAL A C 1
ATOM 694 O O . VAL A 1 92 ? 3.228 7.273 -14.679 1.00 80.75 92 VAL A O 1
ATOM 697 N N . MET A 1 93 ? 2.765 5.514 -16.022 1.00 87.31 93 MET A N 1
ATOM 698 C CA . MET A 1 93 ? 4.051 5.520 -16.717 1.00 87.31 93 MET A CA 1
ATOM 699 C C . MET A 1 93 ? 4.332 6.905 -17.304 1.00 87.31 93 MET A C 1
ATOM 701 O O . MET A 1 93 ? 3.506 7.470 -18.025 1.00 87.31 93 MET A O 1
ATOM 705 N N . LYS A 1 94 ? 5.522 7.445 -17.027 1.00 90.25 94 LYS A N 1
ATOM 706 C CA . LYS A 1 94 ? 6.018 8.659 -17.668 1.00 90.25 94 LYS A CA 1
ATOM 707 C C . LYS A 1 94 ? 7.094 8.276 -18.669 1.00 90.25 94 LYS A C 1
ATOM 709 O O . LYS A 1 94 ? 8.190 7.866 -18.292 1.00 90.25 94 LYS A O 1
ATOM 714 N N . ALA A 1 95 ? 6.784 8.463 -19.949 1.00 89.94 95 ALA A N 1
ATOM 715 C CA . ALA A 1 95 ? 7.674 8.094 -21.045 1.00 89.94 95 ALA A CA 1
ATOM 716 C C . ALA A 1 95 ? 9.077 8.707 -20.897 1.00 89.94 95 ALA A C 1
ATOM 718 O O . ALA A 1 95 ? 10.059 8.005 -21.084 1.00 89.94 95 ALA A O 1
ATOM 719 N N . GLN A 1 96 ? 9.183 9.975 -20.474 1.00 93.00 96 GLN A N 1
ATOM 720 C CA . GLN A 1 96 ? 10.477 10.658 -20.313 1.00 93.00 96 GLN A CA 1
ATOM 721 C C . GLN A 1 96 ? 11.354 10.084 -19.191 1.00 93.00 96 GLN A C 1
ATOM 723 O O . GLN A 1 96 ? 12.549 10.354 -19.168 1.00 93.00 96 GLN A O 1
ATOM 728 N N . ASN A 1 97 ? 10.768 9.334 -18.256 1.00 92.00 97 ASN A N 1
ATOM 729 C CA . ASN A 1 97 ? 11.502 8.691 -17.168 1.00 92.00 97 ASN A CA 1
ATOM 730 C C . ASN A 1 97 ? 11.777 7.208 -17.462 1.00 92.00 97 ASN A C 1
ATOM 732 O O . ASN A 1 97 ? 12.552 6.585 -16.744 1.00 92.00 97 ASN A O 1
ATOM 736 N N . SER A 1 98 ? 11.119 6.639 -18.474 1.00 93.38 98 SER A N 1
ATOM 737 C CA . SER A 1 98 ? 11.239 5.230 -18.847 1.00 93.38 98 SER A CA 1
ATOM 738 C C . SER A 1 98 ? 12.393 5.038 -19.826 1.00 93.38 98 SER A C 1
ATOM 740 O O . SER A 1 98 ? 12.690 5.926 -20.625 1.00 93.38 98 SER A O 1
ATOM 742 N N . PHE A 1 99 ? 13.056 3.886 -19.772 1.00 93.44 99 PHE A N 1
ATOM 743 C CA . PHE A 1 99 ? 14.262 3.646 -20.565 1.00 93.44 99 PHE A CA 1
ATOM 744 C C . PHE A 1 99 ? 14.440 2.173 -20.917 1.00 93.44 99 PHE A C 1
ATOM 746 O O . PHE A 1 99 ? 13.803 1.281 -20.358 1.00 93.44 99 PHE A O 1
ATOM 753 N N . LEU A 1 100 ? 15.308 1.927 -21.891 1.00 93.06 100 LEU A N 1
ATOM 754 C CA . LEU A 1 100 ? 15.626 0.599 -22.383 1.00 93.06 100 LEU A CA 1
ATOM 755 C C . LEU A 1 100 ? 16.701 -0.018 -21.477 1.00 93.06 100 LEU A C 1
ATOM 757 O O . LEU A 1 100 ? 17.757 0.579 -21.284 1.00 93.06 100 LEU A O 1
ATOM 761 N N . ILE A 1 101 ? 16.416 -1.177 -20.885 1.00 92.69 101 ILE A N 1
ATOM 762 C CA . ILE A 1 101 ? 17.339 -1.870 -19.966 1.00 92.69 101 ILE A CA 1
ATOM 763 C C . ILE A 1 101 ? 18.155 -2.959 -20.656 1.00 92.69 101 ILE A C 1
ATOM 765 O O . ILE A 1 101 ? 19.205 -3.349 -20.156 1.00 92.69 101 ILE A O 1
ATOM 769 N N . SER A 1 102 ? 17.684 -3.458 -21.799 1.00 89.38 102 SER A N 1
ATOM 770 C CA . SER A 1 102 ? 18.410 -4.445 -22.592 1.00 89.38 102 SER A CA 1
ATOM 771 C C . SER A 1 102 ? 18.073 -4.305 -24.072 1.00 89.38 102 SER A C 1
ATOM 773 O O . SER A 1 102 ? 16.897 -4.374 -24.444 1.00 89.38 102 SER A O 1
ATOM 775 N N . SER A 1 103 ? 19.112 -4.112 -24.890 1.00 86.94 103 SER A N 1
ATOM 776 C CA . SER A 1 103 ? 19.097 -4.184 -26.355 1.00 86.94 103 SER A CA 1
ATOM 777 C C . SER A 1 103 ? 20.280 -5.018 -26.843 1.00 86.94 103 SER A C 1
ATOM 779 O O . SER A 1 103 ? 21.362 -4.901 -26.267 1.00 86.94 103 SER A O 1
ATOM 781 N N . PRO A 1 104 ? 20.131 -5.790 -27.930 1.00 85.44 104 PRO A N 1
ATOM 782 C CA . PRO A 1 104 ? 21.275 -6.357 -28.635 1.00 85.44 104 PRO A CA 1
ATOM 783 C C . PRO A 1 104 ? 22.131 -5.249 -29.263 1.00 85.44 104 PRO A C 1
ATOM 785 O O . PRO A 1 104 ? 21.585 -4.323 -29.863 1.00 85.44 104 PRO A O 1
ATOM 788 N N . ASP A 1 105 ? 23.457 -5.383 -29.192 1.00 87.00 105 ASP A N 1
ATOM 789 C CA . ASP A 1 105 ? 24.395 -4.461 -29.857 1.00 87.00 105 ASP A CA 1
ATOM 790 C C . ASP A 1 105 ? 24.371 -4.61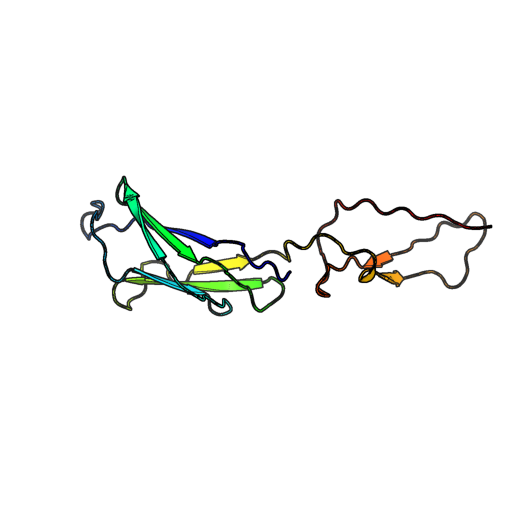0 -31.386 1.00 87.00 105 ASP A C 1
ATOM 792 O O . ASP A 1 105 ? 24.664 -3.673 -32.128 1.00 87.00 105 ASP A O 1
ATOM 796 N N . ILE A 1 106 ? 24.029 -5.810 -31.866 1.00 87.62 106 ILE A N 1
ATOM 797 C CA . ILE A 1 106 ? 23.978 -6.161 -33.284 1.00 87.62 106 ILE A CA 1
ATOM 798 C C . ILE A 1 106 ? 22.651 -6.856 -33.560 1.00 87.62 106 ILE A C 1
ATOM 800 O O . ILE A 1 106 ? 22.295 -7.833 -32.900 1.00 87.62 106 ILE A O 1
ATOM 804 N N . LEU A 1 107 ? 21.945 -6.375 -34.580 1.00 88.38 107 LEU A N 1
ATOM 805 C CA . LEU A 1 107 ? 20.738 -7.004 -35.101 1.00 88.38 107 LEU A CA 1
ATOM 806 C C . LEU A 1 107 ? 21.082 -7.724 -36.403 1.00 88.38 107 LEU A C 1
ATOM 808 O O . LEU A 1 107 ? 21.643 -7.131 -37.325 1.00 88.38 107 LEU A O 1
ATOM 812 N N . VAL A 1 108 ? 20.750 -9.011 -36.475 1.00 89.88 108 VAL A N 1
ATOM 813 C CA . VAL A 1 108 ? 20.977 -9.838 -37.664 1.00 89.88 108 VAL A CA 1
ATOM 814 C C . VAL A 1 108 ? 19.657 -10.020 -38.400 1.00 89.88 108 VAL A C 1
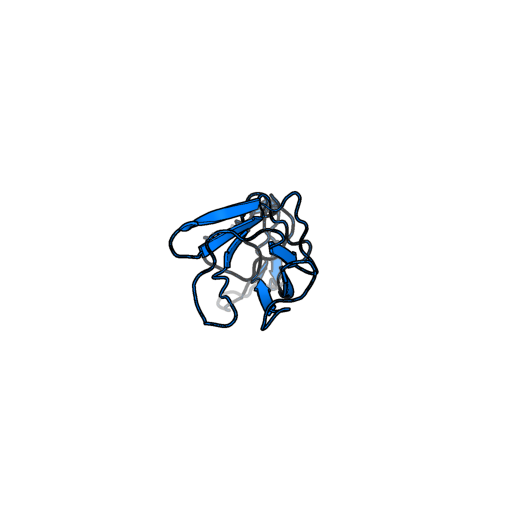ATOM 816 O O . VAL A 1 108 ? 18.643 -10.381 -37.801 1.00 89.88 108 VAL A O 1
ATOM 819 N N . SER A 1 109 ? 19.669 -9.783 -39.712 1.00 90.50 109 SER A N 1
ATOM 820 C CA . SER A 1 109 ? 18.482 -9.963 -40.551 1.00 90.50 109 SER A CA 1
ATOM 821 C C . SER A 1 109 ? 17.943 -11.392 -40.444 1.00 90.50 109 SER A C 1
ATOM 823 O O . SER A 1 109 ? 18.698 -12.360 -40.523 1.00 90.50 109 SER A O 1
ATOM 825 N N . GLY A 1 110 ? 16.629 -11.517 -40.249 1.00 92.50 110 GLY A N 1
ATOM 826 C CA . GLY A 1 110 ? 15.949 -12.803 -40.090 1.00 92.50 110 GLY A CA 1
ATOM 827 C C . GLY A 1 110 ? 16.086 -13.450 -38.706 1.00 92.50 110 GLY A C 1
ATOM 828 O O . GLY A 1 110 ? 15.496 -14.507 -38.491 1.00 92.50 110 GLY A O 1
ATOM 829 N N . VAL A 1 111 ? 16.805 -12.835 -37.759 1.00 93.06 111 VAL A N 1
ATOM 830 C CA . VAL A 1 111 ? 16.956 -13.346 -36.388 1.00 93.06 111 VAL A CA 1
ATOM 831 C C . VAL A 1 111 ? 16.102 -12.526 -35.424 1.00 93.06 111 VAL A C 1
ATOM 833 O O . VAL A 1 111 ? 16.233 -11.305 -35.333 1.00 93.06 111 VAL A O 1
ATOM 836 N N . ALA A 1 112 ? 15.225 -13.202 -34.679 1.00 91.00 112 ALA A N 1
ATOM 837 C CA . ALA A 1 112 ? 14.403 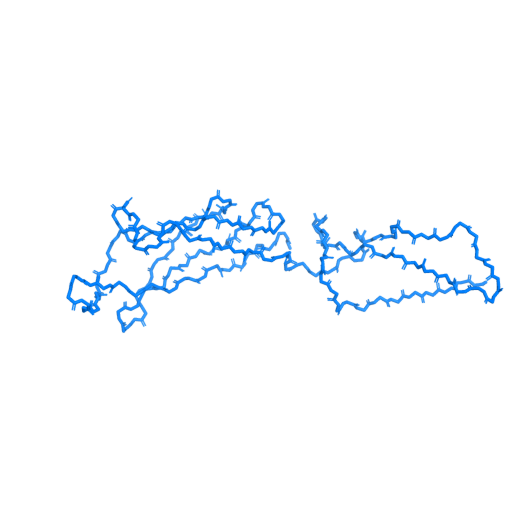-12.560 -33.661 1.00 91.00 112 ALA A CA 1
ATOM 838 C C . ALA A 1 112 ? 15.279 -11.946 -32.559 1.00 91.00 112 ALA A C 1
ATOM 840 O O . ALA A 1 112 ? 16.223 -12.568 -32.076 1.00 91.00 112 ALA A O 1
ATOM 841 N N . SER A 1 113 ? 14.940 -10.726 -32.154 1.00 90.19 113 SER A N 1
ATOM 842 C CA . SER A 1 113 ? 15.645 -9.970 -31.122 1.00 90.19 113 SER A CA 1
ATOM 843 C C . SER A 1 113 ? 14.648 -9.443 -30.097 1.00 90.19 113 SER A C 1
ATOM 845 O O . SER A 1 113 ? 13.512 -9.120 -30.444 1.00 90.19 113 SER A O 1
ATOM 847 N N . VAL A 1 114 ? 15.069 -9.367 -28.835 1.00 89.12 114 VAL A N 1
ATOM 848 C CA . VAL A 1 114 ? 14.233 -8.909 -27.720 1.00 89.12 114 VAL A CA 1
ATOM 849 C C . VAL A 1 114 ? 14.789 -7.597 -27.185 1.00 89.12 114 VAL A C 1
ATOM 851 O O . VAL A 1 114 ? 15.992 -7.472 -26.975 1.00 89.12 114 VAL A O 1
ATOM 854 N N . PHE A 1 115 ? 13.895 -6.643 -26.938 1.00 88.38 115 PHE A N 1
ATOM 855 C CA . PHE A 1 115 ? 14.193 -5.401 -26.235 1.00 88.38 115 PHE A CA 1
ATOM 856 C C . PHE A 1 115 ? 13.384 -5.369 -24.948 1.00 88.38 115 PHE A C 1
ATOM 858 O O . PHE A 1 115 ? 12.202 -5.720 -24.947 1.00 88.38 115 PHE A O 1
ATOM 865 N N . MET A 1 116 ? 14.005 -4.927 -23.861 1.00 91.25 116 MET A N 1
ATOM 866 C CA . MET A 1 116 ? 13.322 -4.757 -22.583 1.00 91.25 116 MET A CA 1
ATOM 867 C C . MET A 1 116 ? 13.270 -3.281 -22.212 1.00 91.25 116 MET A C 1
ATOM 869 O O . MET A 1 116 ? 14.294 -2.598 -22.186 1.00 91.25 116 MET A O 1
ATOM 873 N N . VAL A 1 117 ? 12.067 -2.801 -21.901 1.00 91.88 117 VAL A N 1
ATOM 874 C CA . VAL A 1 117 ? 11.812 -1.432 -21.446 1.00 91.88 117 VAL A CA 1
ATOM 875 C C . VAL A 1 117 ? 11.472 -1.472 -19.963 1.00 91.88 117 VAL A C 1
ATOM 877 O O . VAL A 1 117 ? 10.566 -2.196 -19.556 1.00 91.88 117 VAL A O 1
ATOM 880 N N . GLN A 1 118 ? 12.178 -0.674 -19.165 1.00 92.75 118 GLN A N 1
ATOM 881 C CA . GLN A 1 118 ? 11.804 -0.392 -17.787 1.00 92.75 118 GLN A CA 1
ATOM 882 C C . GLN A 1 118 ? 10.842 0.791 -17.772 1.00 92.75 118 GLN A C 1
ATOM 884 O O . GLN A 1 118 ? 11.222 1.932 -18.050 1.00 92.75 118 GLN A O 1
ATOM 889 N N . SER A 1 119 ? 9.588 0.513 -17.427 1.00 90.62 119 SER A N 1
ATOM 890 C CA . SER A 1 119 ? 8.588 1.546 -17.182 1.00 90.62 119 SER A CA 1
ATOM 891 C C . SER A 1 119 ? 8.852 2.219 -15.840 1.00 90.62 119 SER A C 1
ATOM 893 O O . SER A 1 119 ? 9.064 1.553 -14.820 1.00 90.62 119 SER A O 1
ATOM 895 N N . VAL A 1 120 ? 8.834 3.548 -15.857 1.00 87.31 120 VAL A N 1
ATOM 896 C CA . VAL A 1 120 ? 9.074 4.396 -14.690 1.00 87.31 120 VAL A CA 1
ATOM 897 C C . VAL A 1 120 ? 7.978 5.449 -14.624 1.00 87.31 120 VAL A C 1
ATOM 899 O O . VAL A 1 120 ? 7.580 6.023 -15.644 1.00 87.31 120 VAL A O 1
ATOM 902 N N . ASP A 1 121 ? 7.460 5.702 -13.430 1.00 84.06 121 ASP A N 1
ATOM 903 C CA . ASP A 1 121 ? 6.476 6.753 -13.213 1.00 84.06 121 ASP A CA 1
ATOM 904 C C . ASP A 1 121 ? 7.110 8.156 -13.266 1.00 84.06 121 ASP A C 1
ATOM 906 O O . ASP A 1 121 ? 8.319 8.338 -13.432 1.00 84.06 121 ASP A O 1
ATOM 910 N N . ALA A 1 122 ? 6.287 9.193 -13.108 1.00 80.88 122 ALA A N 1
ATOM 911 C CA . ALA A 1 122 ? 6.746 10.580 -13.147 1.00 80.88 122 ALA A CA 1
ATOM 912 C C . ALA A 1 122 ? 7.701 11.000 -12.007 1.00 80.88 122 ALA A C 1
ATOM 914 O O . ALA A 1 122 ? 8.200 12.130 -12.032 1.00 80.88 122 ALA A O 1
ATOM 915 N N . TYR A 1 123 ? 7.972 10.111 -11.051 1.00 75.69 123 TYR A N 1
ATOM 916 C CA . TYR A 1 123 ? 8.733 10.347 -9.820 1.00 75.69 123 TYR A CA 1
ATOM 917 C C . TYR A 1 123 ? 9.987 9.490 -9.724 1.00 75.69 123 TYR A C 1
ATOM 919 O O . TYR A 1 123 ? 10.762 9.679 -8.792 1.00 75.69 123 TYR A O 1
ATOM 927 N N . GLY A 1 124 ? 10.214 8.610 -10.699 1.00 77.06 124 GLY A N 1
ATOM 928 C CA . GLY A 1 124 ? 11.388 7.745 -10.728 1.00 77.06 124 GLY A CA 1
ATOM 929 C C . GLY A 1 124 ? 11.147 6.369 -10.111 1.00 77.06 124 GLY A C 1
ATOM 930 O O . GLY A 1 124 ? 12.106 5.619 -9.964 1.00 77.06 124 GLY A O 1
ATOM 931 N N . PHE A 1 125 ? 9.906 6.016 -9.759 1.00 77.56 125 PHE A N 1
ATOM 932 C CA . PHE A 1 125 ? 9.588 4.674 -9.274 1.00 77.56 125 PHE A CA 1
ATOM 933 C C . PHE A 1 125 ? 9.367 3.712 -10.438 1.00 77.56 125 PHE A C 1
ATOM 935 O O . PHE A 1 125 ? 8.695 4.040 -11.418 1.00 77.56 125 PHE A O 1
ATOM 942 N N . TYR A 1 126 ? 9.928 2.512 -10.312 1.00 85.44 126 TYR A N 1
ATOM 943 C CA . TYR A 1 126 ? 9.716 1.426 -11.260 1.00 85.44 126 TYR A CA 1
ATOM 944 C C . TYR A 1 126 ? 8.292 0.888 -11.151 1.00 85.44 126 TYR A C 1
ATOM 946 O O . TYR A 1 126 ? 7.747 0.765 -10.057 1.00 85.44 126 TYR A O 1
ATOM 954 N N . LEU A 1 127 ? 7.695 0.580 -12.299 1.00 82.50 127 LEU A N 1
ATOM 955 C CA . LEU A 1 127 ? 6.369 -0.021 -12.378 1.00 82.50 127 LEU A CA 1
ATOM 956 C C . LEU A 1 127 ? 6.510 -1.533 -12.608 1.00 82.50 127 LEU A C 1
ATOM 958 O O . LEU A 1 127 ? 7.076 -1.937 -13.623 1.00 82.50 127 LEU A O 1
ATOM 962 N N . SER A 1 128 ? 5.985 -2.365 -11.702 1.00 76.00 128 SER A N 1
ATOM 963 C CA . SER A 1 128 ? 5.834 -3.823 -11.915 1.00 76.00 128 SER A CA 1
ATOM 964 C C . SER A 1 128 ? 4.584 -4.213 -12.695 1.00 76.00 128 SER A C 1
ATOM 966 O O . SER A 1 128 ? 4.437 -5.374 -13.082 1.00 76.00 128 SER A O 1
ATOM 968 N N . THR A 1 129 ? 3.658 -3.281 -12.916 1.00 76.56 129 THR A N 1
ATOM 969 C CA . THR A 1 129 ? 2.418 -3.542 -13.647 1.00 76.56 129 THR A CA 1
ATOM 970 C C . THR A 1 129 ? 2.518 -3.055 -15.090 1.00 76.56 129 THR A C 1
ATOM 972 O O . THR A 1 129 ? 3.106 -2.016 -15.391 1.00 76.56 129 THR A O 1
ATOM 975 N N . GLY A 1 130 ? 1.949 -3.844 -16.004 1.00 77.50 130 GLY A N 1
ATOM 976 C CA . GLY A 1 130 ? 1.803 -3.488 -17.414 1.00 77.50 130 GLY A CA 1
ATOM 977 C C . GLY A 1 130 ? 0.487 -2.759 -17.701 1.00 77.50 130 GLY A C 1
ATOM 978 O O . GLY A 1 130 ? -0.132 -2.175 -16.818 1.00 77.50 130 GLY A O 1
ATOM 979 N N . GLY A 1 131 ? 0.032 -2.828 -18.954 1.00 81.81 131 GLY A N 1
ATOM 980 C CA . GLY A 1 131 ? -1.223 -2.202 -19.402 1.00 81.81 131 GLY A CA 1
ATOM 981 C C . GLY A 1 131 ? -1.045 -0.831 -20.060 1.00 81.81 131 GLY A C 1
ATOM 982 O O . GLY A 1 131 ? -2.018 -0.231 -20.509 1.00 81.81 131 GLY A O 1
ATOM 983 N N . PHE A 1 132 ? 0.195 -0.354 -20.167 1.00 85.56 132 PHE A N 1
ATOM 984 C CA . PHE A 1 132 ? 0.534 0.842 -20.927 1.00 85.56 132 PHE A CA 1
ATOM 985 C C . PHE A 1 132 ? 0.805 0.493 -22.392 1.00 85.56 132 PHE A C 1
ATOM 987 O O . PHE A 1 132 ? 1.425 -0.525 -22.698 1.00 85.56 132 PHE A O 1
ATOM 994 N N . VAL A 1 133 ? 0.362 1.359 -23.304 1.00 87.06 133 VAL A N 1
ATOM 995 C CA . VAL A 1 133 ? 0.667 1.224 -24.731 1.00 87.06 133 VAL A CA 1
ATOM 996 C C . VAL A 1 133 ? 2.064 1.781 -24.990 1.00 87.06 133 VAL A C 1
ATOM 998 O O . VAL A 1 133 ? 2.331 2.954 -24.731 1.00 87.06 133 VAL A O 1
ATOM 1001 N N . LEU A 1 134 ? 2.944 0.934 -25.520 1.00 86.12 134 LEU A N 1
ATOM 1002 C CA . LEU A 1 134 ? 4.258 1.309 -26.033 1.00 86.12 134 LEU A CA 1
ATOM 1003 C C . LEU A 1 134 ? 4.255 1.128 -27.551 1.00 86.12 134 LEU A C 1
ATOM 1005 O O . LEU A 1 134 ? 3.778 0.115 -28.055 1.00 86.12 134 LEU A O 1
ATOM 1009 N N . SER A 1 135 ? 4.798 2.108 -28.270 1.00 88.75 135 SER A N 1
ATOM 1010 C CA . SER A 1 135 ? 5.024 2.017 -29.711 1.00 88.75 135 SER A CA 1
ATOM 1011 C C . SER A 1 135 ? 6.521 2.049 -29.970 1.00 88.75 135 SER A C 1
ATOM 1013 O O . SER A 1 135 ? 7.219 2.916 -29.447 1.00 88.75 135 SER A O 1
ATOM 1015 N N . ALA A 1 136 ? 6.999 1.123 -30.793 1.00 83.06 136 ALA A N 1
ATOM 1016 C CA . ALA A 1 136 ? 8.367 1.100 -31.283 1.00 83.06 136 ALA A CA 1
ATOM 1017 C C . ALA A 1 136 ? 8.337 1.189 -32.809 1.00 83.06 136 ALA A C 1
ATOM 1019 O O . ALA A 1 136 ? 7.554 0.496 -33.456 1.00 83.06 136 ALA A O 1
ATOM 1020 N N . SER A 1 137 ? 9.193 2.038 -33.368 1.00 86.69 137 SER A N 1
ATOM 1021 C CA . SER A 1 137 ? 9.355 2.191 -3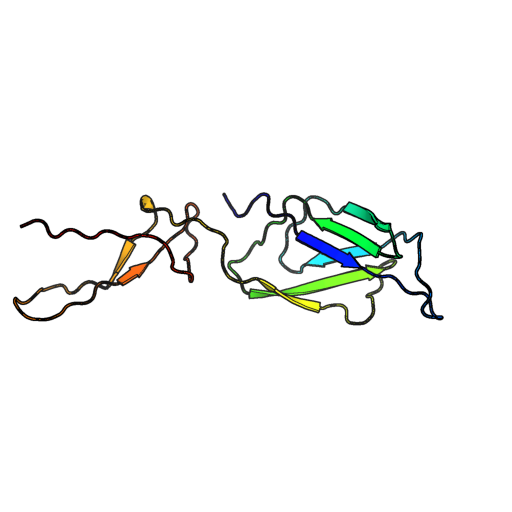4.811 1.00 86.69 137 SER A CA 1
ATOM 1022 C C . SER A 1 137 ? 10.821 2.002 -35.159 1.00 86.69 137 SER A C 1
ATOM 1024 O O . SER A 1 137 ? 11.690 2.580 -34.507 1.00 86.69 137 SER A O 1
ATOM 1026 N N . LEU A 1 138 ? 11.087 1.211 -36.194 1.00 78.19 138 LEU A N 1
ATOM 1027 C CA . LEU A 1 138 ? 12.408 1.116 -36.797 1.00 78.19 138 LEU A CA 1
ATOM 1028 C C . LEU A 1 138 ? 12.506 2.184 -37.888 1.00 78.19 138 LEU A C 1
ATOM 1030 O O . LEU A 1 138 ? 11.686 2.198 -38.805 1.00 78.19 138 LEU A O 1
ATOM 1034 N N . LEU A 1 139 ? 13.480 3.083 -37.772 1.00 76.00 139 LEU A N 1
ATOM 1035 C CA . LEU A 1 139 ? 13.829 4.012 -38.844 1.00 76.00 139 LEU A CA 1
ATOM 1036 C C . LEU A 1 139 ? 14.941 3.365 -39.671 1.00 76.00 139 LEU A C 1
ATOM 1038 O O . LEU A 1 139 ? 15.970 2.980 -39.115 1.00 76.00 139 LEU A O 1
ATOM 1042 N N . LEU A 1 140 ? 14.680 3.205 -40.967 1.00 69.12 140 LEU A N 1
ATOM 1043 C CA . LEU A 1 140 ? 15.621 2.714 -41.974 1.00 69.12 140 LEU A CA 1
ATOM 1044 C C . LEU A 1 140 ? 16.164 3.887 -42.790 1.00 69.12 140 LEU A C 1
ATOM 1046 O O . LEU A 1 140 ? 15.374 4.828 -43.040 1.00 69.12 140 LEU A O 1
#

Secondary structure (DSSP, 8-state):
--STTPPEEEEE--B-TTSPBPS---SEEEEETTEE-S--EEEEEETTEEEEEETT-EESSSSEEEEEEEEETTEEPTTPSEEEEEPSP-PPB-GGG-EEEE--SSPPTT-----EEE-BBTTSPBP-------------

Sequence (140 aa):
GKCKDQSMKIVVFPKDKYANDVTNVTGLSFALESGLFEKQLSEYVGYGAFLLIAPNFQIVSSSGTFNMSIKLFDSHIAGSPFAVTISETCGVMKAQNSFLISSPDILVSGVASVFMVQSVDAYGFYLSTGGFVLSASLLL

Foldseek 3Di:
DQVFFDKDKDKDFDADPVRDQDQDADQKDKDKPQKDAPDWDWDRPDPSIIIIIRGGIGGPDFWDWIFMFIDGNNHGDPCHRDIDTDHGDPFDFDPVLKDWPDFDPDDDPPDDTDTDIFTAGPVGDTDPDDPDDDDDDDDD